Protein AF-A0A167VAE4-F1 (afdb_monomer)

Radius of gyration: 18.34 Å; Cα contacts (8 Å, |Δi|>4): 86; chains: 1; bounding box: 42×55×41 Å

Structure (mmCIF, N/CA/C/O backbone):
data_AF-A0A167VAE4-F1
#
_entry.id   AF-A0A167VAE4-F1
#
loop_
_atom_site.group_PDB
_atom_site.id
_atom_site.type_symbol
_atom_site.label_atom_id
_atom_site.label_alt_id
_atom_site.label_comp_id
_atom_site.label_asym_id
_atom_site.label_entity_id
_atom_site.label_seq_id
_atom_site.pdbx_PDB_ins_code
_atom_site.Cartn_x
_atom_site.Cartn_y
_atom_site.Cartn_z
_atom_site.occupancy
_atom_site.B_iso_or_equiv
_atom_site.auth_seq_id
_atom_site.auth_comp_id
_atom_site.auth_asym_id
_atom_site.auth_atom_id
_atom_site.pdbx_PDB_model_num
ATOM 1 N N . MET A 1 1 ? 1.696 -15.372 -18.354 1.00 41.09 1 MET A N 1
ATOM 2 C CA . MET A 1 1 ? 2.437 -14.929 -17.158 1.00 41.09 1 MET A CA 1
ATOM 3 C C . MET A 1 1 ? 1.392 -14.336 -16.238 1.00 41.09 1 MET A C 1
ATOM 5 O O . MET A 1 1 ? 0.650 -13.482 -16.697 1.00 41.09 1 MET A O 1
ATOM 9 N N . VAL A 1 2 ? 1.200 -14.892 -15.043 1.00 49.66 2 VAL A N 1
ATOM 10 C CA . VAL A 1 2 ? 0.240 -14.324 -14.087 1.00 49.66 2 VAL A CA 1
ATOM 11 C C . VAL A 1 2 ? 0.910 -13.078 -13.518 1.00 49.66 2 VAL A C 1
ATOM 13 O O . VAL A 1 2 ? 1.931 -13.217 -12.853 1.00 49.66 2 VAL A O 1
ATOM 16 N N . SER A 1 3 ? 0.401 -11.890 -13.856 1.00 55.91 3 SER A N 1
ATOM 17 C CA . SER A 1 3 ? 0.913 -10.617 -13.340 1.00 55.91 3 SER A CA 1
ATOM 18 C C . SER A 1 3 ? 0.932 -10.651 -11.821 1.00 55.91 3 SER A C 1
ATOM 20 O O . SER A 1 3 ? -0.047 -11.067 -11.189 1.00 55.91 3 SER A O 1
ATOM 22 N N . ALA A 1 4 ? 2.031 -10.208 -11.222 1.00 64.94 4 ALA A N 1
ATOM 23 C CA . ALA A 1 4 ? 2.185 -10.241 -9.772 1.00 64.94 4 ALA A CA 1
ATOM 24 C C . ALA A 1 4 ? 1.145 -9.342 -9.069 1.00 64.94 4 ALA A C 1
ATOM 26 O O . ALA A 1 4 ? 0.688 -9.632 -7.959 1.00 64.94 4 ALA A O 1
ATOM 27 N N . PHE A 1 5 ? 0.626 -8.356 -9.806 1.00 64.62 5 PHE A N 1
ATOM 28 C CA . PHE A 1 5 ? -0.535 -7.564 -9.431 1.00 64.62 5 PHE A CA 1
ATOM 29 C C . PHE A 1 5 ? -1.780 -8.409 -9.118 1.00 64.62 5 PHE A C 1
ATOM 31 O O . PHE A 1 5 ? -2.394 -8.230 -8.070 1.00 64.62 5 PHE A O 1
ATOM 38 N N . ILE A 1 6 ? -2.129 -9.390 -9.959 1.00 61.72 6 ILE A N 1
ATOM 39 C CA . ILE A 1 6 ? -3.300 -10.263 -9.745 1.00 61.72 6 ILE A CA 1
ATOM 40 C C . ILE A 1 6 ? -3.159 -11.047 -8.435 1.00 61.72 6 ILE A C 1
ATOM 42 O O . ILE A 1 6 ? -4.132 -11.208 -7.698 1.00 61.72 6 ILE A O 1
ATOM 46 N N . TYR A 1 7 ? -1.944 -11.497 -8.115 1.00 64.69 7 TYR A N 1
ATOM 47 C CA . TYR A 1 7 ? -1.673 -12.227 -6.879 1.00 64.69 7 TYR A CA 1
ATOM 48 C C . TYR A 1 7 ? -1.826 -11.335 -5.640 1.00 64.69 7 TYR A C 1
ATOM 50 O O . TYR A 1 7 ? -2.407 -11.758 -4.635 1.00 64.69 7 TYR A O 1
ATOM 58 N N . ARG A 1 8 ? -1.400 -10.066 -5.725 1.00 67.50 8 ARG A N 1
ATOM 59 C CA . ARG A 1 8 ? -1.608 -9.086 -4.648 1.00 67.50 8 ARG A CA 1
ATOM 60 C C . ARG A 1 8 ? -3.087 -8.900 -4.345 1.00 67.50 8 ARG A C 1
ATOM 62 O O . ARG A 1 8 ? -3.480 -8.957 -3.185 1.00 67.50 8 ARG A O 1
ATOM 69 N N . ARG A 1 9 ? -3.937 -8.813 -5.363 1.00 68.44 9 ARG A N 1
ATOM 70 C CA . ARG A 1 9 ? -5.388 -8.641 -5.174 1.00 68.44 9 ARG A CA 1
ATOM 71 C C . ARG A 1 9 ? -6.045 -9.813 -4.447 1.00 68.44 9 ARG A C 1
ATOM 73 O O . ARG A 1 9 ? -7.062 -9.617 -3.807 1.00 68.44 9 ARG A O 1
ATOM 80 N N . GLN A 1 10 ? -5.464 -11.010 -4.468 1.00 74.94 10 GLN A N 1
ATOM 81 C CA . GLN A 1 10 ? -6.014 -12.136 -3.703 1.00 74.94 10 GLN A CA 1
ATOM 82 C C . GLN A 1 10 ? -5.626 -12.128 -2.223 1.00 74.94 10 GLN A C 1
ATOM 84 O O . GLN A 1 10 ? -6.285 -12.780 -1.418 1.00 74.94 10 GLN A O 1
ATOM 89 N N . SER A 1 11 ? -4.559 -11.411 -1.866 1.00 82.00 11 SER A N 1
ATOM 90 C CA . SER A 1 11 ? -4.033 -11.391 -0.496 1.00 82.00 11 SER A CA 1
ATOM 91 C C . SER A 1 11 ? -4.533 -10.200 0.323 1.00 82.00 11 SER A C 1
ATOM 93 O O . SER A 1 11 ? -4.461 -10.236 1.548 1.00 82.00 11 SER A O 1
ATOM 95 N N . TYR A 1 12 ? -5.022 -9.141 -0.328 1.00 85.25 12 TYR A N 1
ATOM 96 C CA . TYR A 1 12 ? -5.508 -7.937 0.347 1.00 85.25 12 TYR A CA 1
ATOM 97 C C . TYR A 1 12 ? -6.934 -8.107 0.892 1.00 85.25 12 TYR A C 1
ATOM 99 O O . TYR A 1 12 ? -7.727 -8.867 0.333 1.00 85.25 12 TYR A O 1
ATOM 107 N N . PRO A 1 13 ? -7.297 -7.375 1.964 1.00 87.25 13 PRO A N 1
ATOM 108 C CA . PRO A 1 13 ? -8.664 -7.374 2.471 1.00 87.25 13 PRO A CA 1
ATOM 109 C C . PRO A 1 13 ? -9.639 -6.830 1.422 1.00 87.25 13 PRO A C 1
ATOM 111 O O . PRO A 1 13 ? -9.282 -5.988 0.596 1.00 87.25 13 PRO A O 1
ATOM 114 N N . ALA A 1 14 ? -10.900 -7.264 1.501 1.00 89.3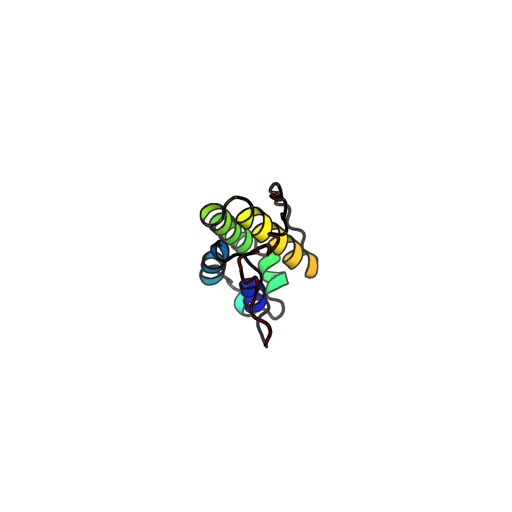8 14 ALA A N 1
ATOM 115 C CA . ALA A 1 14 ? -11.943 -6.923 0.529 1.00 89.38 14 ALA A CA 1
ATOM 116 C C . ALA A 1 14 ? -12.102 -5.404 0.303 1.00 89.38 14 ALA A C 1
ATOM 118 O O . ALA A 1 14 ? -12.363 -4.971 -0.815 1.00 89.38 14 ALA A O 1
ATOM 119 N N . CYS A 1 15 ? -11.887 -4.591 1.343 1.00 90.25 15 CYS A N 1
ATOM 120 C CA . CYS A 1 15 ? -11.954 -3.129 1.269 1.00 90.25 15 CYS A CA 1
ATOM 121 C C . CYS A 1 15 ? -10.871 -2.500 0.371 1.00 90.25 15 CYS A C 1
ATOM 123 O O . CYS A 1 15 ? -11.083 -1.421 -0.171 1.00 90.25 15 CYS A O 1
ATOM 125 N N . ALA A 1 16 ? -9.729 -3.169 0.183 1.00 88.38 16 ALA A N 1
ATOM 126 C CA . ALA A 1 16 ? -8.613 -2.673 -0.622 1.00 88.38 16 ALA A CA 1
ATOM 127 C C . ALA A 1 16 ? -8.670 -3.150 -2.084 1.00 88.38 16 ALA A C 1
ATOM 129 O O . ALA A 1 16 ? -7.983 -2.599 -2.941 1.00 88.38 16 ALA A O 1
ATOM 130 N N . ILE A 1 17 ? -9.502 -4.150 -2.390 1.00 88.50 17 ILE A N 1
ATOM 131 C CA . ILE A 1 17 ? -9.703 -4.668 -3.750 1.00 88.50 17 ILE A CA 1
ATOM 132 C C . ILE A 1 17 ? -10.106 -3.588 -4.757 1.00 88.50 17 ILE A C 1
ATOM 134 O O . ILE A 1 17 ? -9.455 -3.556 -5.803 1.00 88.50 17 ILE A O 1
ATOM 138 N N . PRO A 1 18 ? -11.102 -2.710 -4.493 1.00 89.00 18 PRO A N 1
ATOM 139 C CA . PRO A 1 18 ? -11.472 -1.653 -5.436 1.00 89.00 18 PRO A CA 1
ATOM 140 C C . PRO A 1 18 ? -10.335 -0.654 -5.657 1.00 89.00 18 PRO A C 1
ATOM 142 O O . PRO A 1 18 ? -10.090 -0.264 -6.790 1.00 89.00 18 PRO A O 1
ATOM 145 N N . CYS A 1 19 ? -9.572 -0.325 -4.610 1.00 90.19 19 CYS A N 1
ATOM 146 C CA . CYS A 1 19 ? -8.395 0.536 -4.732 1.00 90.19 19 CYS A CA 1
ATOM 147 C C . CYS A 1 19 ? -7.331 -0.062 -5.651 1.00 90.19 19 CYS A C 1
ATOM 149 O O . CYS A 1 19 ? -6.656 0.666 -6.359 1.00 90.19 19 CYS A O 1
ATOM 151 N N . LEU A 1 20 ? -7.199 -1.389 -5.655 1.00 85.75 20 LEU A N 1
ATOM 152 C CA . LEU A 1 20 ? -6.316 -2.110 -6.565 1.00 85.75 20 LEU A CA 1
ATOM 153 C C . LEU A 1 20 ? -6.964 -2.369 -7.942 1.00 85.75 20 LEU A C 1
ATOM 155 O O . LEU A 1 20 ? -6.243 -2.686 -8.870 1.00 85.75 20 LEU A O 1
ATOM 159 N N . GLU A 1 21 ? -8.292 -2.308 -8.119 1.00 86.19 21 GLU A N 1
ATOM 160 C CA . GLU A 1 21 ? -8.883 -2.338 -9.481 1.00 86.19 21 GLU A CA 1
ATOM 161 C C . GLU A 1 21 ? -8.536 -1.040 -10.214 1.00 86.19 21 GLU A C 1
ATOM 163 O O . GLU A 1 21 ? -8.192 -1.063 -11.391 1.00 86.19 21 GLU A O 1
ATOM 168 N N . ASP A 1 22 ? -8.701 0.076 -9.499 1.00 85.06 22 ASP A N 1
ATOM 169 C CA . ASP A 1 22 ? -8.731 1.431 -10.050 1.00 85.06 22 ASP A CA 1
ATOM 170 C C . ASP A 1 22 ? -7.349 2.096 -10.048 1.00 85.06 22 ASP A C 1
ATOM 172 O O . ASP A 1 22 ? -7.160 3.159 -10.630 1.00 85.06 22 ASP A O 1
ATOM 176 N N . ALA A 1 23 ? -6.366 1.476 -9.388 1.00 86.00 23 ALA A N 1
ATOM 177 C CA . ALA A 1 23 ? -5.026 2.027 -9.310 1.00 86.00 23 ALA A CA 1
ATOM 178 C C . ALA A 1 23 ? -4.402 2.179 -10.702 1.00 86.00 23 ALA A C 1
ATOM 180 O O . ALA A 1 23 ? -4.317 1.228 -11.483 1.00 86.00 23 ALA A O 1
ATOM 181 N N . ASP A 1 24 ? -3.895 3.379 -10.973 1.00 84.19 24 ASP A N 1
ATOM 182 C CA . ASP A 1 24 ? -3.189 3.672 -12.210 1.00 84.19 24 ASP A CA 1
ATOM 183 C C . ASP A 1 24 ? -1.797 3.034 -12.183 1.00 84.19 24 ASP A C 1
ATOM 185 O O . ASP A 1 24 ? -0.918 3.426 -11.416 1.00 84.19 24 ASP A O 1
ATOM 189 N N . LEU A 1 25 ? -1.611 2.009 -13.012 1.00 84.00 25 LEU A N 1
ATOM 190 C CA . LEU A 1 25 ? -0.343 1.289 -13.128 1.00 84.00 25 LEU A CA 1
ATOM 191 C C . LEU A 1 25 ? 0.665 2.008 -14.036 1.00 84.00 25 LEU A C 1
ATOM 193 O O . LEU A 1 25 ? 1.797 1.538 -14.167 1.00 84.00 25 LEU A O 1
ATOM 197 N N . GLY A 1 26 ? 0.270 3.104 -14.694 1.00 82.25 26 GLY A N 1
ATOM 198 C CA . GLY A 1 26 ? 1.108 3.896 -15.587 1.00 82.25 26 GLY A CA 1
ATOM 199 C C . GLY A 1 26 ? 1.972 3.064 -16.541 1.00 82.25 26 GLY A C 1
ATOM 200 O O . GLY A 1 26 ? 1.517 2.131 -17.206 1.00 82.25 26 GLY A O 1
ATOM 201 N N . THR A 1 27 ? 3.263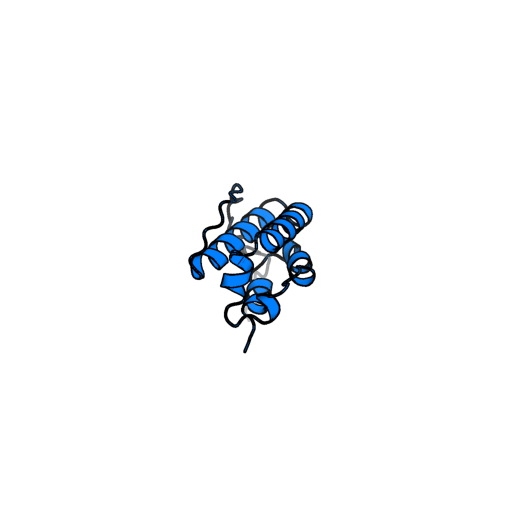 3.394 -16.588 1.00 82.50 27 THR A N 1
ATOM 202 C CA . THR A 1 27 ? 4.272 2.675 -17.386 1.00 82.50 27 THR A CA 1
ATOM 203 C C . THR A 1 27 ? 4.665 1.320 -16.789 1.00 82.50 27 THR A C 1
ATOM 205 O O . THR A 1 27 ? 5.269 0.497 -17.484 1.00 82.50 27 THR A O 1
ATOM 208 N N . CYS A 1 28 ? 4.301 1.055 -15.531 1.00 85.69 28 CYS A N 1
ATOM 209 C CA . CYS A 1 28 ? 4.604 -0.193 -14.840 1.00 85.69 28 CYS A CA 1
ATOM 210 C C . CYS A 1 28 ? 3.719 -1.359 -15.293 1.00 85.69 28 CYS A C 1
ATOM 212 O O . CYS A 1 28 ? 4.154 -2.499 -15.174 1.00 85.69 28 CYS A O 1
ATOM 214 N N . ALA A 1 29 ? 2.543 -1.098 -15.880 1.00 81.44 29 ALA A N 1
ATOM 215 C CA . ALA A 1 29 ? 1.638 -2.134 -16.402 1.00 81.44 29 ALA A CA 1
ATOM 216 C C . ALA A 1 29 ? 2.284 -3.049 -17.460 1.00 81.44 29 ALA A C 1
ATOM 218 O O . ALA A 1 29 ? 1.895 -4.199 -17.635 1.00 81.44 29 ALA A O 1
ATOM 219 N N . SER A 1 30 ? 3.257 -2.520 -18.205 1.00 79.44 30 SER A N 1
ATOM 220 C CA . SER A 1 30 ? 4.002 -3.248 -19.238 1.00 79.44 30 SER A CA 1
ATOM 221 C C . SER A 1 30 ? 5.416 -3.640 -18.804 1.00 79.44 30 SER A C 1
ATOM 223 O O . SER A 1 30 ? 6.175 -4.186 -19.608 1.00 79.44 30 SER A O 1
ATOM 225 N N . ALA A 1 31 ? 5.806 -3.335 -17.565 1.00 78.44 31 ALA A N 1
ATOM 226 C CA . ALA A 1 31 ? 7.131 -3.664 -17.067 1.00 78.44 31 ALA A CA 1
ATOM 227 C C . ALA A 1 31 ? 7.245 -5.171 -16.811 1.00 78.44 31 ALA A C 1
ATOM 229 O O . ALA A 1 31 ? 6.327 -5.807 -16.307 1.00 78.44 31 ALA A O 1
ATOM 230 N N . SER A 1 32 ? 8.409 -5.756 -17.099 1.00 77.00 32 SER A N 1
ATOM 231 C CA . SER A 1 32 ? 8.678 -7.158 -16.742 1.00 77.00 32 SER A CA 1
ATOM 232 C C . SER A 1 32 ? 8.768 -7.378 -15.224 1.00 77.00 32 SER A C 1
ATOM 234 O O . SER A 1 32 ? 8.583 -8.500 -14.766 1.00 77.00 32 SER A O 1
ATOM 236 N N . ASN A 1 33 ? 9.007 -6.302 -14.462 1.00 78.00 33 ASN A N 1
ATOM 237 C CA . ASN A 1 33 ? 9.067 -6.270 -13.000 1.00 78.00 33 ASN A CA 1
ATOM 238 C C . ASN A 1 33 ? 8.011 -5.289 -12.459 1.00 78.00 33 ASN A C 1
ATOM 240 O O . ASN A 1 33 ? 8.351 -4.232 -11.925 1.00 78.00 33 ASN A O 1
ATOM 244 N N . GLU A 1 34 ? 6.729 -5.607 -12.649 1.00 81.25 34 GLU A N 1
ATOM 245 C CA . GLU A 1 34 ? 5.605 -4.734 -12.269 1.00 81.25 34 GLU A CA 1
ATOM 246 C C . GLU A 1 34 ? 5.701 -4.283 -10.800 1.00 81.25 34 GLU A C 1
ATOM 248 O O . GLU A 1 34 ? 5.605 -3.092 -10.526 1.00 81.25 34 GLU A O 1
ATOM 253 N N . ASP A 1 35 ? 5.963 -5.194 -9.854 1.00 79.69 35 ASP A N 1
ATOM 254 C CA . ASP A 1 35 ? 6.044 -4.841 -8.428 1.00 79.69 35 ASP A CA 1
ATOM 255 C C . ASP A 1 35 ? 7.209 -3.913 -8.096 1.00 79.69 35 ASP A C 1
ATOM 257 O O . ASP A 1 35 ? 7.025 -2.969 -7.336 1.00 79.69 35 ASP A O 1
ATOM 261 N N . GLU A 1 36 ? 8.395 -4.150 -8.661 1.00 85.19 36 GLU A N 1
ATOM 262 C CA . GLU A 1 36 ? 9.547 -3.268 -8.448 1.00 85.19 36 GLU A CA 1
ATOM 263 C C . GLU A 1 36 ? 9.249 -1.868 -8.990 1.00 85.19 36 GLU A C 1
ATOM 265 O O . GLU A 1 36 ? 9.493 -0.875 -8.307 1.00 85.19 36 GLU A O 1
ATOM 270 N N . CYS A 1 37 ? 8.651 -1.786 -10.179 1.00 88.88 37 CYS A N 1
ATOM 271 C CA . CYS A 1 37 ? 8.264 -0.519 -10.786 1.00 88.88 37 CYS A CA 1
ATOM 272 C C . CYS A 1 37 ? 7.218 0.217 -9.934 1.00 88.88 37 CYS A C 1
ATOM 274 O O . CYS A 1 37 ? 7.435 1.364 -9.552 1.00 88.88 37 CYS A O 1
ATOM 276 N N . LEU A 1 38 ? 6.130 -0.460 -9.553 1.00 87.62 38 LEU A N 1
ATOM 277 C CA . LEU A 1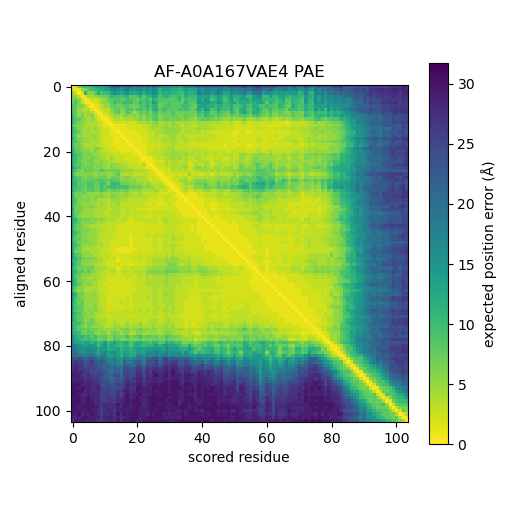 38 ? 5.041 0.122 -8.761 1.00 87.62 38 LEU A CA 1
ATOM 278 C C . LEU A 1 38 ? 5.494 0.524 -7.352 1.00 87.62 38 LEU A C 1
ATOM 280 O O . LEU A 1 38 ? 5.054 1.542 -6.828 1.00 87.62 38 LEU A O 1
ATOM 284 N N . CYS A 1 39 ? 6.390 -0.246 -6.732 1.00 88.50 39 CYS A N 1
ATOM 285 C CA . CYS A 1 39 ? 6.960 0.100 -5.431 1.00 88.50 39 CYS A CA 1
ATOM 286 C C . CYS A 1 39 ? 7.960 1.268 -5.507 1.00 88.50 39 CYS A C 1
ATOM 288 O O . CYS A 1 39 ? 8.244 1.881 -4.483 1.00 88.50 39 CYS A O 1
ATOM 290 N N . ASN A 1 40 ? 8.477 1.613 -6.688 1.00 87.88 40 ASN A N 1
ATOM 291 C CA . ASN A 1 40 ? 9.262 2.834 -6.892 1.00 87.88 40 ASN A CA 1
ATOM 292 C C . ASN A 1 40 ? 8.408 4.019 -7.379 1.00 87.88 40 ASN A C 1
ATOM 294 O O . ASN A 1 40 ? 8.855 5.167 -7.314 1.00 87.88 40 ASN A O 1
ATOM 298 N N . ASP A 1 41 ? 7.177 3.771 -7.827 1.00 89.31 41 ASP A N 1
ATOM 299 C CA . ASP A 1 41 ? 6.270 4.813 -8.286 1.00 89.31 41 ASP A CA 1
ATOM 300 C C . ASP A 1 41 ? 5.541 5.483 -7.110 1.00 89.31 41 ASP A C 1
ATOM 302 O O . ASP A 1 41 ? 4.562 4.992 -6.542 1.00 89.31 41 ASP A O 1
ATOM 306 N N . SER A 1 42 ? 6.050 6.651 -6.720 1.00 85.44 42 SER A N 1
ATOM 307 C CA . SER A 1 42 ? 5.499 7.414 -5.595 1.00 85.44 42 SER A CA 1
ATOM 308 C C . SER A 1 42 ? 4.037 7.844 -5.789 1.00 85.44 42 SER A C 1
ATOM 310 O O . SER A 1 42 ? 3.317 7.969 -4.797 1.00 85.44 42 SER A O 1
ATOM 312 N N . ALA A 1 43 ? 3.580 8.044 -7.031 1.00 86.69 43 ALA A N 1
ATOM 313 C CA . ALA A 1 43 ? 2.211 8.463 -7.322 1.00 86.69 43 ALA A CA 1
ATOM 314 C C . ALA A 1 43 ? 1.225 7.304 -7.116 1.00 86.69 43 ALA A C 1
ATOM 316 O O . ALA A 1 43 ? 0.212 7.475 -6.432 1.00 86.69 43 ALA A O 1
ATOM 317 N N . PHE A 1 44 ? 1.565 6.115 -7.612 1.00 88.31 4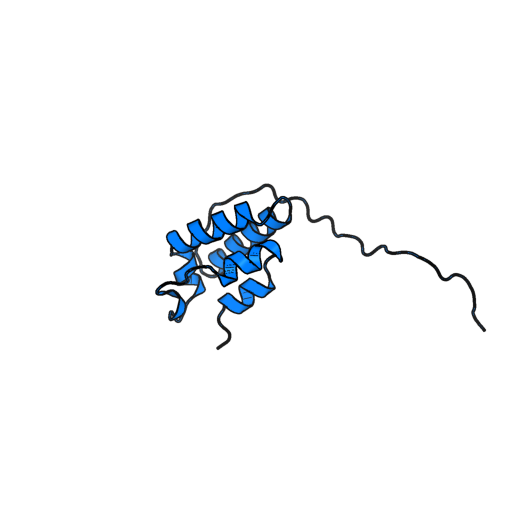4 PHE A N 1
ATOM 318 C CA . PHE A 1 44 ? 0.846 4.869 -7.380 1.00 88.31 44 PHE A CA 1
ATOM 319 C C . PHE A 1 44 ? 0.773 4.552 -5.887 1.00 88.31 44 PHE A C 1
ATOM 321 O O . PHE A 1 44 ? -0.315 4.284 -5.370 1.00 88.31 44 PHE A O 1
ATOM 328 N N . ILE A 1 45 ? 1.903 4.631 -5.171 1.00 87.44 45 ILE A N 1
ATOM 329 C CA . ILE A 1 45 ? 1.939 4.373 -3.725 1.00 87.44 45 ILE A CA 1
ATOM 330 C C . ILE A 1 45 ? 1.035 5.352 -2.985 1.00 87.44 45 ILE A C 1
ATOM 332 O O . ILE A 1 45 ? 0.229 4.921 -2.158 1.00 87.44 45 ILE A O 1
ATOM 336 N N . ALA A 1 46 ? 1.153 6.652 -3.266 1.00 87.69 46 ALA A N 1
ATOM 337 C CA . ALA A 1 46 ? 0.362 7.674 -2.593 1.00 87.69 46 ALA A CA 1
ATOM 338 C C . ALA A 1 46 ? -1.136 7.492 -2.869 1.00 87.69 46 ALA A C 1
ATOM 340 O O . ALA A 1 46 ? -1.916 7.390 -1.923 1.00 87.69 46 ALA A O 1
ATOM 341 N N . SER A 1 47 ? -1.526 7.371 -4.141 1.00 89.69 47 SER A N 1
ATOM 342 C CA . SER A 1 47 ? -2.924 7.212 -4.555 1.00 89.69 47 SER A CA 1
ATOM 343 C C . SER A 1 47 ? -3.556 5.944 -3.972 1.00 89.69 47 SER A C 1
ATOM 345 O O . SER A 1 47 ? -4.594 6.005 -3.307 1.00 89.69 47 SER A O 1
ATOM 347 N N . THR A 1 48 ? -2.882 4.799 -4.118 1.00 89.06 48 THR A N 1
ATOM 348 C CA . THR A 1 48 ? -3.379 3.510 -3.617 1.00 89.06 48 THR A CA 1
ATOM 349 C C . THR A 1 48 ? -3.468 3.511 -2.094 1.00 89.06 48 THR A C 1
ATOM 351 O O . THR A 1 48 ? -4.460 3.046 -1.534 1.00 89.06 48 THR A O 1
ATOM 354 N N . THR A 1 49 ? -2.474 4.082 -1.401 1.00 88.38 49 THR A N 1
ATOM 355 C CA . THR A 1 49 ? -2.500 4.191 0.066 1.00 88.38 49 THR A CA 1
ATOM 356 C C . THR A 1 49 ? -3.647 5.080 0.531 1.00 88.38 49 THR A C 1
ATOM 358 O O . THR A 1 49 ? -4.384 4.675 1.424 1.00 88.38 49 THR A O 1
ATOM 361 N N . SER A 1 50 ? -3.850 6.246 -0.091 1.00 90.19 50 SER A N 1
ATOM 362 C CA . SER A 1 50 ? -4.958 7.144 0.255 1.00 90.19 50 SER A CA 1
ATOM 363 C C . SER A 1 50 ? -6.325 6.516 -0.013 1.00 90.19 50 SER A C 1
ATOM 365 O O . SER A 1 50 ? -7.236 6.680 0.798 1.00 90.19 50 SER A O 1
ATOM 367 N N . CYS A 1 51 ? -6.471 5.747 -1.095 1.00 92.50 51 CYS A N 1
ATOM 368 C CA . CYS A 1 51 ? -7.693 4.985 -1.337 1.00 92.50 51 CYS A CA 1
ATOM 369 C C . CYS A 1 51 ? -7.927 3.942 -0.234 1.00 92.50 51 CYS A C 1
ATOM 371 O O . CYS A 1 51 ? -9.019 3.877 0.329 1.00 92.50 51 CYS A O 1
ATOM 373 N N . ILE A 1 52 ? -6.897 3.167 0.129 1.00 90.19 52 ILE A N 1
ATOM 374 C CA . ILE A 1 52 ? -6.992 2.148 1.185 1.00 90.19 52 ILE A CA 1
ATOM 375 C C . ILE A 1 52 ? -7.302 2.796 2.541 1.00 90.19 52 ILE A C 1
ATOM 377 O O . ILE A 1 52 ? -8.130 2.271 3.272 1.00 90.19 52 ILE A O 1
ATOM 381 N N . GLU A 1 53 ? -6.704 3.940 2.876 1.00 89.81 53 GLU A N 1
ATOM 382 C CA . GLU A 1 53 ? -7.023 4.693 4.101 1.00 89.81 53 GLU A CA 1
ATOM 383 C C . GLU A 1 53 ? -8.477 5.185 4.141 1.00 89.81 53 GLU A C 1
ATOM 385 O O . GLU A 1 53 ? -9.060 5.276 5.220 1.00 89.81 53 GLU A O 1
ATOM 390 N N . GLY A 1 54 ? -9.066 5.498 2.983 1.00 91.56 54 GLY A N 1
ATOM 391 C CA . GLY A 1 54 ? -10.467 5.908 2.876 1.00 91.56 54 GLY A CA 1
ATOM 392 C C . GLY A 1 54 ? -11.461 4.742 2.860 1.00 91.56 54 GLY A C 1
ATOM 393 O O . GLY A 1 54 ? -12.585 4.890 3.339 1.00 91.56 54 GLY A O 1
ATOM 394 N N . ALA A 1 55 ? -11.064 3.589 2.316 1.00 92.88 55 ALA A N 1
ATOM 395 C CA . ALA A 1 55 ? -11.932 2.423 2.135 1.00 92.88 55 ALA A CA 1
ATOM 396 C C . ALA A 1 55 ? -11.826 1.396 3.275 1.00 92.88 55 ALA A C 1
ATOM 398 O O . ALA A 1 55 ? -12.802 0.715 3.597 1.00 92.88 55 ALA A O 1
ATOM 399 N N . CYS A 1 56 ? -10.649 1.267 3.883 1.00 91.56 56 CYS A N 1
ATOM 400 C CA . CYS A 1 56 ? -10.348 0.318 4.947 1.00 91.56 56 CYS A CA 1
ATOM 401 C C . CYS A 1 56 ? -10.174 1.037 6.286 1.00 91.56 56 CYS A C 1
ATOM 403 O O . CYS A 1 56 ? -9.634 2.136 6.364 1.00 91.56 56 CYS A O 1
ATOM 405 N N . THR A 1 57 ? -10.552 0.376 7.380 1.00 90.75 57 THR A N 1
ATOM 406 C CA . THR A 1 57 ? -10.330 0.887 8.741 1.00 90.75 57 THR A CA 1
ATOM 407 C C . THR A 1 57 ? -9.857 -0.233 9.666 1.00 90.75 57 THR A C 1
ATOM 409 O O . THR A 1 57 ? -9.870 -1.407 9.297 1.00 90.75 57 THR A O 1
ATOM 412 N N . GLY A 1 58 ? -9.395 0.122 10.868 1.00 89.06 58 GLY A N 1
ATOM 413 C CA . GLY A 1 58 ? -9.046 -0.848 11.908 1.00 89.06 58 GLY A CA 1
ATOM 414 C C . GLY A 1 58 ? -8.043 -1.916 11.451 1.00 89.06 58 GLY A C 1
ATOM 415 O O . GLY A 1 58 ? -6.970 -1.598 10.937 1.00 89.06 58 GLY A O 1
ATOM 416 N N . ALA A 1 59 ? -8.395 -3.188 11.664 1.00 84.88 59 ALA A N 1
ATOM 417 C CA . ALA A 1 59 ? -7.543 -4.335 11.349 1.00 84.88 59 ALA A CA 1
ATOM 418 C C . ALA A 1 59 ? -7.309 -4.522 9.847 1.00 84.88 59 ALA A C 1
ATOM 420 O O . ALA A 1 59 ? -6.210 -4.913 9.450 1.00 84.88 59 ALA A O 1
ATOM 421 N N . ASP A 1 60 ? -8.305 -4.212 9.017 1.00 85.81 60 ASP A N 1
ATOM 422 C CA . ASP A 1 60 ? -8.188 -4.330 7.567 1.00 85.81 60 ASP A CA 1
ATOM 423 C C . ASP A 1 60 ? -7.190 -3.309 7.016 1.00 85.81 60 ASP A C 1
ATOM 425 O O . ASP A 1 60 ? -6.319 -3.664 6.225 1.00 85.81 60 ASP A O 1
ATOM 429 N N . LEU A 1 61 ? -7.242 -2.062 7.501 1.00 88.12 61 LEU A N 1
ATOM 430 C CA . LEU A 1 61 ? -6.277 -1.026 7.120 1.00 88.12 61 LEU A CA 1
ATOM 431 C C .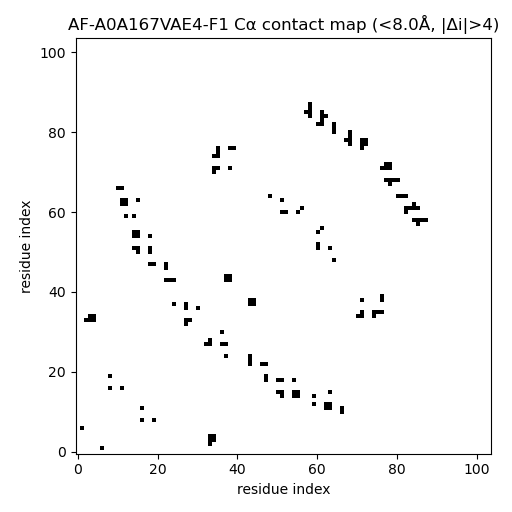 LEU A 1 61 ? -4.848 -1.419 7.511 1.00 88.12 61 LEU A C 1
ATOM 433 O O . LEU A 1 61 ? -3.933 -1.347 6.690 1.00 88.12 61 LEU A O 1
ATOM 437 N N . ALA A 1 62 ? -4.655 -1.879 8.749 1.00 87.38 62 ALA A N 1
ATOM 438 C CA . ALA A 1 62 ? -3.337 -2.301 9.210 1.00 87.38 62 ALA A CA 1
ATOM 439 C C . ALA A 1 62 ? -2.806 -3.512 8.420 1.00 87.38 62 ALA A C 1
ATOM 441 O O . ALA A 1 62 ? -1.631 -3.539 8.053 1.00 87.38 62 ALA A O 1
ATOM 442 N N . SER A 1 63 ? -3.673 -4.480 8.107 1.00 86.44 63 SER A N 1
ATOM 443 C CA . SER A 1 63 ? -3.311 -5.669 7.325 1.00 86.44 63 SER A CA 1
ATOM 444 C C . SER A 1 63 ? -2.963 -5.316 5.878 1.00 86.44 63 SER A C 1
ATOM 446 O O . SER A 1 63 ? -1.939 -5.772 5.373 1.00 86.44 63 SER A O 1
ATOM 448 N N . ALA A 1 64 ? -3.756 -4.462 5.222 1.00 86.88 64 ALA A N 1
ATOM 449 C CA . ALA A 1 64 ? -3.490 -3.998 3.859 1.00 86.88 64 ALA A CA 1
ATOM 450 C C . ALA A 1 64 ? -2.129 -3.296 3.748 1.00 86.88 64 ALA A C 1
ATOM 452 O O . ALA A 1 64 ? -1.382 -3.510 2.792 1.00 86.88 64 ALA A O 1
ATOM 453 N N . VAL A 1 65 ? -1.779 -2.486 4.747 1.00 85.38 65 VAL A N 1
ATOM 454 C CA . VAL A 1 65 ? -0.504 -1.762 4.761 1.00 85.38 65 VAL A CA 1
ATOM 455 C C . VAL A 1 65 ? 0.661 -2.708 5.029 1.00 85.38 65 VAL A C 1
ATOM 457 O O . VAL A 1 65 ? 1.664 -2.634 4.323 1.00 85.38 65 VAL A O 1
ATOM 460 N N . ALA A 1 66 ? 0.525 -3.636 5.978 1.00 85.25 66 ALA A N 1
ATOM 461 C CA . ALA A 1 66 ? 1.557 -4.638 6.240 1.00 85.25 66 ALA A CA 1
ATOM 462 C C . ALA A 1 66 ? 1.844 -5.498 4.995 1.00 85.25 66 ALA A C 1
ATOM 464 O O . ALA A 1 66 ? 3.003 -5.756 4.669 1.00 85.25 66 ALA A O 1
ATOM 465 N N . LEU A 1 67 ? 0.800 -5.884 4.254 1.00 85.50 67 LEU A N 1
ATOM 466 C CA . LEU A 1 67 ? 0.935 -6.595 2.981 1.00 85.50 67 LEU A CA 1
ATOM 467 C C . LEU A 1 67 ? 1.630 -5.742 1.913 1.00 85.50 67 LEU A C 1
ATOM 469 O O . LEU A 1 67 ? 2.485 -6.257 1.195 1.00 85.50 67 LEU A O 1
ATOM 473 N N . ALA A 1 68 ? 1.321 -4.444 1.832 1.00 83.81 68 ALA A N 1
ATOM 474 C CA . ALA A 1 68 ? 1.998 -3.524 0.916 1.00 83.81 68 ALA A CA 1
ATOM 475 C C . ALA A 1 68 ? 3.497 -3.417 1.214 1.00 83.81 68 ALA A C 1
ATOM 477 O O . ALA A 1 68 ? 4.318 -3.496 0.301 1.00 83.81 68 ALA A O 1
ATOM 478 N N . GLN A 1 69 ? 3.856 -3.295 2.493 1.00 85.94 69 GLN A N 1
ATOM 479 C CA . GLN A 1 69 ? 5.248 -3.254 2.935 1.00 85.94 69 GLN A CA 1
ATOM 480 C C . GLN A 1 69 ? 5.977 -4.564 2.632 1.00 85.94 69 GLN A C 1
ATOM 482 O O . GLN A 1 69 ? 7.087 -4.529 2.109 1.00 85.94 69 GLN A O 1
ATOM 487 N N . ALA A 1 70 ? 5.353 -5.712 2.913 1.00 84.00 70 ALA A N 1
ATOM 488 C CA . ALA A 1 70 ? 5.936 -7.023 2.639 1.00 84.00 70 ALA A CA 1
ATOM 489 C C . ALA A 1 70 ? 6.142 -7.264 1.134 1.00 84.00 70 ALA A C 1
ATOM 491 O O . ALA A 1 70 ? 7.191 -7.765 0.731 1.00 84.00 70 ALA A O 1
ATOM 492 N N . ALA A 1 71 ? 5.172 -6.867 0.305 1.00 82.75 71 ALA A N 1
ATOM 493 C CA . ALA A 1 71 ? 5.270 -6.972 -1.146 1.00 82.75 71 ALA A CA 1
ATOM 494 C C . ALA A 1 71 ? 6.432 -6.140 -1.702 1.00 82.75 71 ALA A C 1
ATOM 496 O O . ALA A 1 71 ? 7.232 -6.650 -2.482 1.00 82.75 71 ALA A O 1
ATOM 497 N N . CYS A 1 72 ? 6.572 -4.888 -1.260 1.00 85.25 72 CYS A N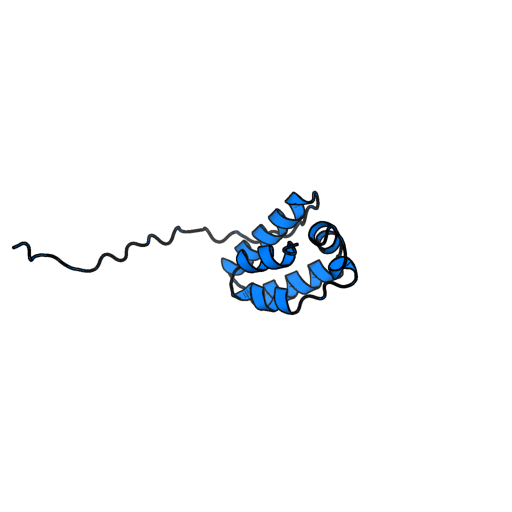 1
ATOM 498 C CA . CYS A 1 72 ? 7.675 -4.042 -1.706 1.00 85.25 72 CYS A CA 1
ATOM 499 C C . CYS A 1 72 ? 9.029 -4.504 -1.150 1.00 85.25 72 CYS A C 1
ATOM 501 O O . CYS A 1 72 ? 10.025 -4.492 -1.871 1.00 85.25 72 CYS A O 1
ATOM 503 N N . ALA A 1 73 ? 9.076 -5.011 0.085 1.00 85.75 73 ALA A N 1
ATOM 504 C CA . ALA A 1 73 ? 10.306 -5.551 0.659 1.00 85.75 73 ALA A CA 1
ATOM 505 C C . ALA A 1 73 ? 10.818 -6.778 -0.116 1.00 85.75 73 ALA A C 1
ATOM 507 O O . ALA A 1 73 ? 12.029 -6.949 -0.250 1.00 85.75 73 ALA A O 1
ATOM 508 N N . ALA A 1 74 ? 9.921 -7.596 -0.680 1.00 83.56 74 ALA A N 1
ATOM 509 C CA . ALA A 1 74 ? 10.290 -8.740 -1.517 1.00 83.56 74 ALA A CA 1
ATOM 510 C C . ALA A 1 74 ? 11.032 -8.336 -2.807 1.00 83.56 74 ALA A C 1
ATOM 512 O O . ALA A 1 74 ? 11.809 -9.128 -3.337 1.00 83.56 74 ALA A O 1
ATOM 513 N N . VAL A 1 75 ? 10.839 -7.098 -3.2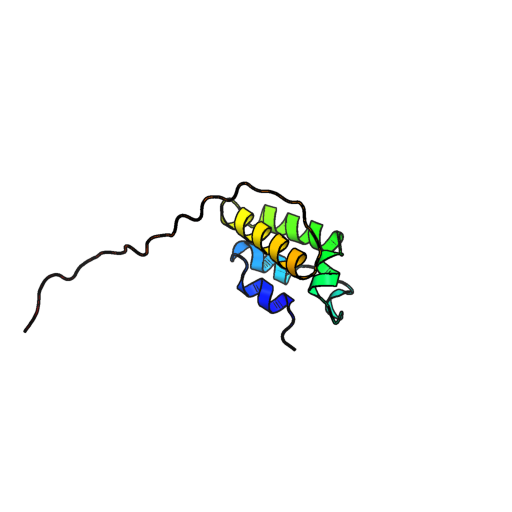72 1.00 85.38 75 VAL A N 1
ATOM 514 C CA . VAL A 1 75 ? 11.555 -6.491 -4.408 1.00 85.38 75 VAL A CA 1
ATOM 515 C C . VAL A 1 75 ? 12.599 -5.461 -3.952 1.00 85.38 75 VAL A C 1
ATOM 517 O O . VAL A 1 75 ? 13.002 -4.595 -4.717 1.00 85.38 75 VAL A O 1
ATOM 520 N N . ASN A 1 76 ? 13.069 -5.565 -2.703 1.00 83.94 76 ASN A N 1
ATOM 521 C CA . ASN A 1 76 ? 14.083 -4.695 -2.089 1.00 83.94 76 ASN A CA 1
ATOM 522 C C . ASN A 1 76 ? 13.686 -3.211 -1.960 1.00 83.94 76 ASN A C 1
ATOM 524 O O . ASN A 1 76 ? 14.554 -2.346 -1.835 1.00 83.94 76 ASN A O 1
ATOM 528 N N . VAL A 1 77 ? 12.386 -2.908 -1.932 1.00 83.75 77 VAL A N 1
ATOM 529 C CA . VAL A 1 77 ? 11.865 -1.557 -1.700 1.00 83.75 77 VAL A CA 1
ATOM 530 C C . VAL A 1 77 ? 11.219 -1.455 -0.318 1.00 83.75 77 VAL A C 1
ATOM 532 O O . VAL A 1 77 ? 10.289 -2.184 0.016 1.00 83.75 77 VAL A O 1
ATOM 535 N N . THR A 1 78 ? 11.669 -0.504 0.497 1.00 82.94 78 THR A N 1
ATOM 536 C CA . THR A 1 78 ? 11.153 -0.322 1.861 1.00 82.94 78 THR A CA 1
ATOM 537 C C . THR A 1 78 ? 10.119 0.800 1.908 1.00 82.94 78 THR A C 1
ATOM 539 O O . THR A 1 78 ? 10.464 1.969 1.747 1.00 82.94 78 THR A O 1
ATOM 542 N N . LEU A 1 79 ? 8.856 0.459 2.186 1.00 79.06 79 LEU A N 1
ATOM 543 C CA . LEU A 1 79 ? 7.799 1.438 2.459 1.00 79.06 79 LEU A CA 1
ATOM 544 C C . LEU A 1 79 ? 7.678 1.702 3.963 1.00 79.06 79 LEU A C 1
ATOM 546 O O . LEU A 1 79 ? 7.439 0.783 4.748 1.00 79.06 79 LEU A O 1
ATOM 550 N N . THR A 1 80 ? 7.766 2.964 4.376 1.00 72.00 80 THR A N 1
ATOM 551 C CA . THR A 1 80 ? 7.667 3.355 5.791 1.00 72.00 80 THR A CA 1
ATOM 552 C C . THR A 1 80 ? 6.288 3.956 6.077 1.00 72.00 80 THR A C 1
ATOM 554 O O . THR A 1 80 ? 6.118 5.172 6.082 1.00 72.00 80 THR A O 1
ATOM 557 N N . LYS A 1 81 ? 5.280 3.105 6.302 1.00 70.88 81 LYS A N 1
ATOM 558 C CA . LYS A 1 81 ? 3.942 3.500 6.779 1.00 70.88 81 LYS A CA 1
ATOM 559 C C . LYS A 1 81 ? 3.535 2.546 7.896 1.00 70.88 81 LYS A C 1
ATOM 561 O O . LYS A 1 81 ? 3.308 1.367 7.663 1.00 70.88 81 LYS A O 1
ATOM 566 N N . THR A 1 82 ? 3.480 3.047 9.121 1.00 57.88 82 THR A N 1
ATOM 567 C CA . THR A 1 82 ? 3.156 2.250 10.308 1.00 57.88 82 THR A CA 1
ATOM 568 C C . THR A 1 82 ? 1.762 2.604 10.801 1.00 57.88 82 THR A C 1
ATOM 570 O O . THR A 1 82 ? 1.503 3.740 11.187 1.00 57.88 82 THR A O 1
ATOM 573 N N . TYR A 1 83 ? 0.878 1.611 10.828 1.00 61.88 83 TYR A N 1
ATOM 574 C CA . TYR A 1 83 ? -0.376 1.669 11.576 1.00 61.88 83 TYR A CA 1
ATOM 575 C C . TYR A 1 83 ? -0.276 0.679 12.727 1.00 61.88 83 TYR A C 1
ATOM 577 O O . TYR A 1 83 ? 0.398 -0.347 12.584 1.00 61.88 83 TYR A O 1
ATOM 585 N N . PRO A 1 84 ? -0.918 0.952 13.872 1.00 49.66 84 PRO A N 1
ATOM 586 C CA . PRO A 1 84 ? -1.015 -0.050 14.915 1.00 49.66 84 PRO A CA 1
ATOM 587 C C . PRO A 1 84 ? -1.708 -1.277 14.320 1.00 49.66 84 PRO A C 1
ATOM 589 O O . PRO A 1 84 ? -2.866 -1.210 13.910 1.00 49.66 84 PRO A O 1
ATOM 592 N N . ALA A 1 85 ? -0.977 -2.388 14.241 1.00 49.84 85 ALA A N 1
ATOM 593 C CA . ALA A 1 85 ? -1.551 -3.675 13.903 1.00 49.84 85 ALA A CA 1
ATOM 594 C C . ALA A 1 85 ? -2.622 -3.978 14.950 1.00 49.84 85 ALA A C 1
ATOM 596 O O . ALA A 1 85 ? -2.305 -4.255 16.108 1.00 49.84 85 ALA A O 1
ATOM 597 N N . ALA A 1 86 ? -3.897 -3.875 14.571 1.00 52.38 86 ALA A N 1
ATOM 598 C CA . ALA A 1 86 ? -4.944 -4.436 15.401 1.00 52.38 86 ALA A CA 1
ATOM 599 C C . ALA A 1 86 ? -4.661 -5.934 15.465 1.00 52.38 86 ALA A C 1
ATOM 601 O O . ALA A 1 86 ? -4.533 -6.591 14.431 1.00 52.38 86 ALA A O 1
ATOM 602 N N . ALA A 1 87 ? -4.464 -6.423 16.688 1.00 42.28 87 ALA A N 1
ATOM 603 C CA . ALA A 1 87 ? -4.130 -7.800 16.972 1.00 42.28 87 ALA A CA 1
ATOM 604 C C . ALA A 1 87 ? -4.997 -8.724 16.115 1.00 42.28 87 ALA A C 1
ATOM 606 O O . ALA A 1 87 ? -6.226 -8.697 16.208 1.00 42.28 87 ALA 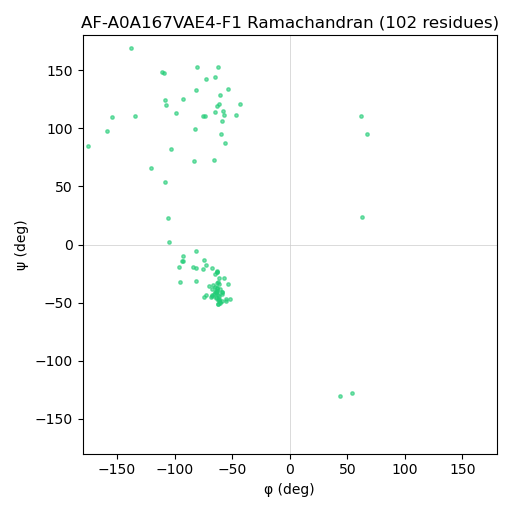A O 1
ATOM 607 N N . VAL A 1 88 ? -4.341 -9.545 15.297 1.00 42.84 88 VAL A N 1
ATOM 608 C CA . VAL A 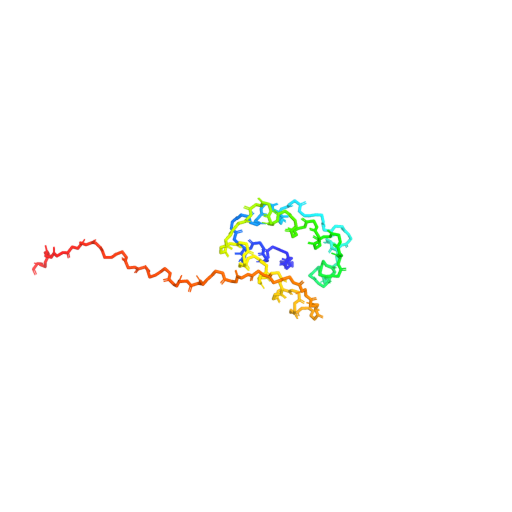1 88 ? -4.909 -10.801 14.824 1.00 42.84 88 VAL A CA 1
ATOM 609 C C . VAL A 1 88 ? -5.281 -11.601 16.067 1.00 42.84 88 VAL A C 1
ATOM 611 O O . VAL A 1 88 ? -4.494 -12.375 16.604 1.00 42.84 88 VAL A O 1
ATOM 614 N N . LEU A 1 89 ? -6.487 -11.380 16.580 1.00 39.88 89 LEU A N 1
ATOM 615 C CA . LEU A 1 89 ? -7.163 -12.424 17.313 1.00 39.88 89 LEU A CA 1
ATOM 616 C C . LEU A 1 89 ? -7.375 -13.515 16.265 1.00 39.88 89 LEU A C 1
ATOM 618 O O . LEU A 1 89 ? -8.039 -13.241 15.261 1.00 39.88 89 LEU A O 1
ATOM 622 N N . PRO A 1 90 ? -6.829 -14.731 16.434 1.00 40.09 90 PRO A N 1
ATOM 623 C CA . PRO A 1 90 ? -7.394 -15.848 15.712 1.00 40.09 90 PRO A CA 1
ATOM 624 C C . PRO A 1 90 ? -8.860 -15.862 16.135 1.00 40.09 90 PRO A C 1
ATOM 626 O O . PRO A 1 90 ? -9.174 -16.092 17.306 1.00 40.09 90 PRO A O 1
ATOM 629 N N . THR A 1 91 ? -9.771 -15.539 15.218 1.00 43.31 91 THR A N 1
ATOM 630 C CA . THR A 1 91 ? -11.163 -15.924 15.377 1.00 43.31 91 THR A CA 1
ATOM 631 C C . THR A 1 91 ? -11.124 -17.434 15.456 1.00 43.31 91 THR A C 1
ATOM 633 O O . THR A 1 91 ? -11.046 -18.142 14.455 1.00 43.31 91 THR A O 1
ATOM 636 N N . ALA A 1 92 ? -11.090 -17.930 16.693 1.00 48.31 92 ALA A N 1
ATOM 637 C CA . ALA A 1 92 ? -11.420 -19.294 16.994 1.00 48.31 92 ALA A CA 1
ATOM 638 C C . ALA A 1 92 ? -12.722 -19.556 16.243 1.00 48.31 92 ALA A C 1
ATOM 640 O O . ALA A 1 92 ? -13.766 -18.984 16.568 1.00 48.31 92 ALA A O 1
ATOM 641 N N . VAL A 1 93 ? -12.654 -20.404 15.218 1.00 52.91 93 VAL A N 1
ATOM 642 C CA . VAL A 1 93 ? -13.814 -21.122 14.703 1.00 52.91 93 VAL A CA 1
ATOM 643 C C . VAL A 1 93 ? -14.225 -22.069 15.831 1.00 52.91 93 VAL A C 1
ATOM 645 O O . VAL A 1 93 ? -13.957 -23.262 15.843 1.00 52.91 93 VAL A O 1
ATOM 648 N N . GLY A 1 94 ? -14.800 -21.467 16.864 1.00 47.59 94 GLY A N 1
ATOM 649 C CA . GLY A 1 94 ? -15.457 -22.072 17.998 1.00 47.59 94 GLY A CA 1
ATOM 650 C C . GLY A 1 94 ? -16.947 -21.829 17.846 1.00 47.59 94 GLY A C 1
ATOM 651 O O . GLY A 1 94 ? -17.586 -21.297 18.745 1.00 47.59 94 GLY A O 1
ATOM 652 N N . ALA A 1 95 ? -17.516 -22.214 16.703 1.00 47.66 95 ALA A N 1
ATOM 653 C CA . ALA A 1 95 ? -18.948 -22.444 16.603 1.00 47.66 95 ALA A CA 1
ATOM 654 C C . ALA A 1 95 ? -19.242 -23.866 17.106 1.00 47.66 95 ALA A C 1
ATOM 656 O O . ALA A 1 95 ? -19.567 -24.773 16.345 1.00 47.66 95 ALA A O 1
ATOM 657 N N . MET A 1 96 ? -19.138 -24.064 18.424 1.00 55.78 96 MET A N 1
ATOM 658 C CA . MET A 1 96 ? -19.909 -25.116 19.077 1.00 55.78 96 MET A CA 1
ATOM 659 C C . MET A 1 96 ? -21.390 -24.758 18.946 1.00 55.78 96 MET A C 1
ATOM 661 O O . MET A 1 96 ? -21.853 -23.815 19.589 1.00 55.78 96 MET A O 1
ATOM 665 N N . ARG A 1 97 ? -22.160 -25.549 18.196 1.00 57.16 97 ARG A N 1
ATOM 666 C CA . ARG A 1 97 ? -23.586 -25.750 18.488 1.00 57.16 97 ARG A CA 1
ATOM 667 C C . ARG A 1 97 ? -24.084 -27.087 17.941 1.00 57.16 97 ARG A C 1
ATOM 669 O O . ARG A 1 97 ? -24.297 -27.241 16.752 1.00 57.16 97 ARG A O 1
ATOM 676 N N . ARG A 1 98 ? -24.358 -27.976 18.904 1.00 56.41 98 ARG A N 1
ATOM 677 C CA . ARG A 1 98 ? -25.377 -29.038 18.907 1.00 56.41 98 ARG A CA 1
ATOM 678 C C . ARG A 1 98 ? -25.242 -30.122 17.836 1.00 56.41 98 ARG A C 1
ATOM 680 O O . ARG A 1 98 ? -25.647 -29.932 16.705 1.00 56.41 98 ARG A O 1
ATOM 687 N N . LEU A 1 99 ? -24.894 -31.321 18.293 1.00 56.56 99 LEU A N 1
ATOM 688 C CA . LEU A 1 99 ? -25.847 -32.433 18.362 1.00 56.56 99 LEU A CA 1
ATOM 689 C C . LEU A 1 99 ? -25.312 -33.441 19.382 1.00 56.56 99 LEU A C 1
ATOM 691 O O . LEU A 1 99 ? -24.442 -34.260 19.107 1.00 56.56 99 LEU A O 1
ATOM 695 N N . GLY A 1 100 ? -25.830 -33.343 20.605 1.00 56.75 100 GLY A N 1
ATOM 696 C CA . GLY A 1 100 ? -25.889 -34.523 21.445 1.00 56.75 100 GLY A CA 1
ATOM 697 C C . GLY A 1 100 ? -26.842 -35.531 20.802 1.00 56.75 100 GLY A C 1
ATOM 698 O O . GLY A 1 100 ? -27.885 -35.135 20.292 1.00 56.75 100 GLY A O 1
ATOM 699 N N . ARG A 1 101 ? -26.489 -36.814 20.935 1.00 66.81 101 ARG A N 1
ATOM 700 C CA . ARG A 1 101 ? -27.413 -37.955 21.013 1.00 66.81 101 ARG A CA 1
ATOM 701 C C . ARG A 1 101 ? -28.221 -38.284 19.748 1.00 66.81 101 ARG A C 1
ATOM 703 O O . ARG A 1 101 ? -29.350 -37.840 19.615 1.00 66.81 101 ARG A O 1
ATOM 710 N N . SER A 1 102 ? -27.688 -39.217 18.957 1.00 53.34 102 SER A N 1
ATOM 711 C CA . SER A 1 102 ? -28.423 -40.406 18.477 1.00 53.34 102 SER A CA 1
ATOM 712 C C . SER A 1 102 ? -27.472 -41.325 17.700 1.00 53.34 102 SER A C 1
ATOM 714 O O . SER A 1 102 ? -27.338 -41.229 16.484 1.00 53.34 102 SER A O 1
ATOM 716 N N . HIS A 1 103 ? -26.760 -42.167 18.447 1.00 61.62 103 HIS A N 1
ATOM 717 C CA . HIS A 1 103 ? -26.125 -43.392 17.961 1.00 61.62 103 HIS A CA 1
ATOM 718 C C . HIS A 1 103 ? -27.197 -44.486 17.921 1.00 61.62 103 HIS A C 1
ATOM 720 O O . HIS A 1 103 ? -27.976 -44.607 18.870 1.00 61.62 103 HIS A O 1
ATOM 726 N N . TRP A 1 104 ? -27.236 -45.196 16.796 1.00 46.81 104 TRP A N 1
ATOM 727 C CA . TRP A 1 104 ? -27.906 -46.480 16.622 1.00 46.81 104 TRP A CA 1
ATOM 728 C C . TRP A 1 104 ? -27.344 -47.525 17.586 1.00 46.81 104 TRP A C 1
ATOM 730 O O . TRP A 1 104 ? -26.131 -47.431 17.893 1.00 46.81 104 TRP A O 1
#

pLDDT: mean 75.78, std 15.73, range [39.88, 92.88]

InterPro domains:
  IPR008427 Extracellular membrane protein, CFEM domain [PF05730] (10-73)
  IPR008427 Extracellular membrane protein, CFEM domain [PS52012] (1-99)

Secondary structure (DSSP, 8-state):
---HHHHHHHHS-GGGHHHHHH---GGGGG-TTHHHHHHH-HHHHHHHHHHHHHH--HHHHHHHHHHHHHHHHHTT----------------------------

Organism: NCBI:txid1759441

Mean predicted aligned error: 10.97 Å

Foldseek 3Di:
DPPVLVVLLVQAPPLLNVLSVPQDQDPLVPDPCSLQSCLPDPVSVVSSLVSLVVRDDDQRNQSRVVSNQVSNVVVVRGDDDDDPNRDPPPPPPPPDDDDDDDDD

Solvent-accessible surface area (backbone atoms only — not comparable to full-atom values): 6374 Å² total; per-residue (Å²): 131,86,56,68,66,64,57,50,57,73,72,42,44,79,53,39,40,62,34,64,69,68,50,71,52,74,79,27,72,77,42,97,52,38,65,50,44,45,62,68,33,64,64,44,48,50,53,38,49,53,41,26,62,73,56,25,58,69,47,49,33,25,49,42,45,52,50,51,32,53,58,22,44,76,58,78,32,85,62,93,73,88,60,76,67,51,76,82,67,78,77,71,90,69,81,83,76,86,82,81,87,84,81,131

Sequence (104 aa):
MVSAFIYRRQSYPACAIPCLEDADLGTCASASNEDECLCNDSAFIASTTSCIEGACTGADLASAVALAQAACAAVNVTLTKTYPAAAVLPTAVGAMRRLGRSHW